Protein AF-A0A0S8E0Q7-F1 (afdb_monomer_lite)

Secondary structure (DSSP, 8-state):
-PPPEEEE-SSTTEEEEE-GGGSEEEEEEEEEEEEEEEETTEEEEEEEEEEEEETTEEEEEEEEEEEEEETTEEEESSSEEEEEE-SSEEEEEEESSSEEEEEE--TT--SSEEEEETTEEEEE--GGGEEEEEEPSS-EEEEEE--

Structure (mmCIF, N/CA/C/O backbone):
data_AF-A0A0S8E0Q7-F1
#
_entry.id   AF-A0A0S8E0Q7-F1
#
loop_
_atom_site.group_PDB
_atom_site.id
_atom_site.type_symbol
_atom_site.label_atom_id
_atom_site.label_alt_id
_atom_site.label_comp_id
_atom_site.label_asym_id
_atom_site.label_entity_id
_atom_site.label_seq_id
_atom_site.pdbx_PDB_in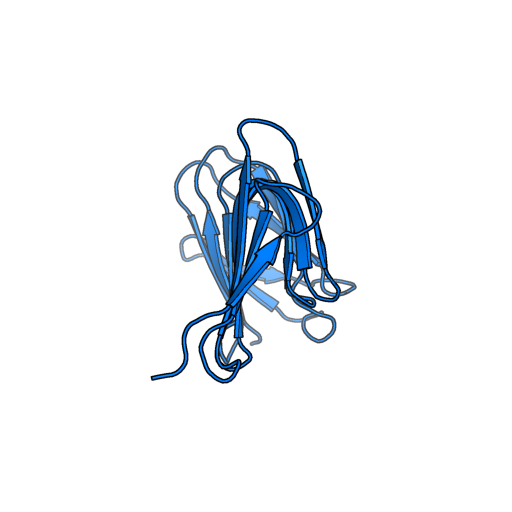s_code
_atom_site.Cartn_x
_atom_site.Cartn_y
_atom_site.Cartn_z
_atom_site.occupancy
_atom_site.B_iso_or_equiv
_atom_site.auth_seq_id
_atom_site.auth_comp_id
_atom_site.auth_asym_id
_atom_site.auth_atom_id
_atom_site.pdbx_PDB_model_num
ATOM 1 N N . MET A 1 1 ? 21.761 -19.948 -13.449 1.00 70.19 1 MET A N 1
ATOM 2 C CA . MET A 1 1 ? 20.642 -19.310 -12.720 1.00 70.19 1 MET A CA 1
ATOM 3 C C . MET A 1 1 ? 20.019 -18.288 -13.651 1.00 70.19 1 MET A C 1
ATOM 5 O O . MET A 1 1 ? 20.777 -17.604 -14.324 1.00 70.19 1 MET A O 1
ATOM 9 N N . ALA A 1 2 ? 18.692 -18.229 -13.759 1.00 81.56 2 ALA A N 1
ATOM 10 C CA . ALA A 1 2 ? 18.048 -17.179 -14.549 1.00 81.56 2 ALA A CA 1
ATOM 11 C C . ALA A 1 2 ? 18.200 -15.827 -13.832 1.00 81.56 2 ALA A C 1
ATOM 13 O O . ALA A 1 2 ? 18.162 -15.780 -12.603 1.00 81.56 2 ALA A O 1
ATOM 14 N N . SER A 1 3 ? 18.415 -14.759 -14.597 1.00 87.75 3 SER A N 1
ATOM 15 C CA . SER A 1 3 ? 18.575 -13.397 -14.079 1.00 87.75 3 SER A CA 1
ATOM 16 C C . SER A 1 3 ? 17.214 -12.733 -13.848 1.00 87.75 3 SER A C 1
ATOM 18 O O . SER A 1 3 ? 16.251 -13.079 -14.538 1.00 87.75 3 SER A O 1
ATOM 20 N N . PRO A 1 4 ? 17.101 -11.791 -12.894 1.00 92.50 4 PRO A N 1
ATOM 21 C CA . PRO A 1 4 ? 15.918 -10.944 -12.792 1.00 92.50 4 PRO A CA 1
ATOM 22 C C . PRO A 1 4 ? 15.763 -10.083 -14.052 1.00 92.50 4 PRO A C 1
ATOM 24 O O . PRO A 1 4 ? 16.751 -9.767 -14.719 1.00 92.50 4 PRO A O 1
ATOM 27 N N . THR A 1 5 ? 14.532 -9.684 -14.360 1.00 96.00 5 THR A N 1
ATOM 28 C CA . THR A 1 5 ? 14.246 -8.737 -15.445 1.00 96.00 5 THR A CA 1
ATOM 29 C C . THR A 1 5 ? 13.927 -7.356 -14.887 1.00 96.00 5 THR A C 1
ATOM 31 O O . THR A 1 5 ? 13.397 -7.227 -13.781 1.00 96.00 5 THR A O 1
ATOM 34 N N . VAL A 1 6 ? 14.267 -6.325 -15.661 1.00 96.31 6 VAL A N 1
ATOM 35 C CA . VAL A 1 6 ? 14.008 -4.916 -15.347 1.00 96.31 6 VAL A CA 1
ATOM 36 C C . VAL A 1 6 ? 13.284 -4.290 -16.530 1.00 96.31 6 VAL A C 1
ATOM 38 O O . VAL A 1 6 ? 13.744 -4.404 -17.664 1.00 96.31 6 VAL A O 1
ATOM 41 N N . GLU A 1 7 ? 12.167 -3.628 -16.263 1.00 96.69 7 GLU A N 1
ATOM 42 C CA . GLU A 1 7 ? 11.334 -2.959 -17.262 1.00 96.69 7 GLU A CA 1
ATOM 43 C C . GLU A 1 7 ? 11.049 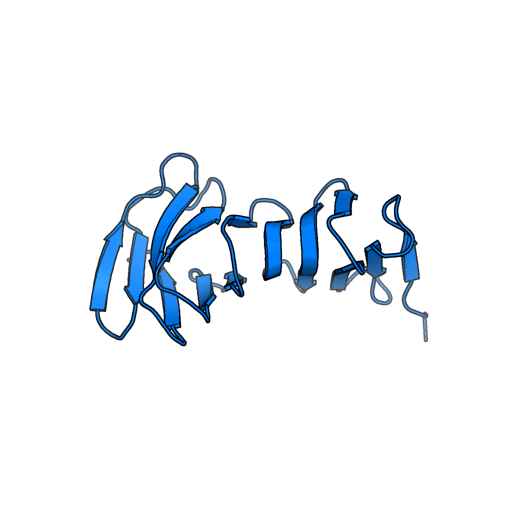-1.518 -16.816 1.00 96.69 7 GLU A C 1
ATOM 45 O O . GLU A 1 7 ? 10.762 -1.279 -15.644 1.00 96.69 7 GLU A O 1
ATOM 50 N N . LEU A 1 8 ? 11.145 -0.554 -17.735 1.00 96.19 8 LEU A N 1
ATOM 51 C CA . LEU A 1 8 ? 10.823 0.852 -17.468 1.00 96.19 8 LEU A CA 1
ATOM 52 C C . LEU A 1 8 ? 9.316 1.094 -17.567 1.00 96.19 8 LEU A C 1
ATOM 54 O O . LEU A 1 8 ? 8.669 0.633 -18.502 1.00 96.19 8 LEU A O 1
ATOM 58 N N . LEU A 1 9 ? 8.772 1.899 -16.656 1.00 94.94 9 LEU A N 1
ATOM 59 C CA . LEU A 1 9 ? 7.339 2.209 -16.583 1.00 94.94 9 LEU A CA 1
ATOM 60 C C . LEU A 1 9 ? 7.040 3.602 -17.144 1.00 94.94 9 LEU A C 1
ATOM 62 O O . LEU A 1 9 ? 6.548 4.480 -16.438 1.00 94.94 9 LEU A O 1
ATOM 66 N N . GLY A 1 10 ? 7.426 3.837 -18.400 1.00 86.19 10 GLY A N 1
ATOM 67 C CA . GLY A 1 10 ? 7.218 5.125 -19.080 1.00 86.19 10 GLY A CA 1
ATOM 68 C C . GLY A 1 10 ? 8.032 6.302 -18.517 1.00 86.19 10 GLY A C 1
ATOM 69 O O . GLY A 1 10 ? 7.896 7.424 -18.996 1.00 86.19 10 GLY A O 1
ATOM 70 N N . SER A 1 11 ? 8.894 6.061 -17.526 1.00 87.19 11 SER A N 1
ATOM 71 C CA . SER A 1 11 ? 9.771 7.047 -16.892 1.00 87.19 11 SER A CA 1
ATOM 72 C C . SER A 1 11 ? 11.118 6.398 -16.563 1.00 87.19 11 SER A C 1
ATOM 74 O O . SER A 1 11 ? 11.131 5.249 -16.116 1.00 87.19 11 SER A O 1
ATOM 76 N N . PRO A 1 12 ? 12.253 7.109 -16.714 1.00 91.06 12 PRO A N 1
ATOM 77 C CA . PRO A 1 12 ? 13.569 6.598 -16.319 1.00 91.06 12 PRO A CA 1
ATOM 78 C C . PRO A 1 12 ? 13.718 6.430 -14.801 1.00 91.06 12 PRO A C 1
ATOM 80 O O . PRO A 1 12 ? 14.719 5.894 -14.351 1.00 91.06 12 PRO A O 1
ATOM 83 N N . ASN A 1 13 ? 12.745 6.901 -14.020 1.00 95.56 13 ASN A N 1
ATOM 84 C CA . ASN A 1 13 ? 12.740 6.856 -12.561 1.00 95.56 13 ASN A CA 1
ATOM 85 C C . ASN A 1 13 ? 11.760 5.813 -12.004 1.00 95.56 13 ASN A C 1
ATOM 87 O O . ASN A 1 13 ? 11.552 5.765 -10.792 1.00 95.56 13 ASN A O 1
ATOM 91 N N . ALA A 1 14 ? 11.114 5.030 -12.872 1.00 96.94 14 ALA A N 1
ATOM 92 C CA . ALA A 1 14 ? 10.100 4.057 -12.500 1.00 96.94 14 ALA A CA 1
ATOM 93 C C . ALA A 1 14 ? 10.381 2.712 -13.172 1.00 96.94 14 ALA A C 1
ATOM 95 O O . ALA A 1 14 ? 10.454 2.618 -14.399 1.00 96.94 14 ALA A O 1
ATOM 96 N N . PHE A 1 15 ? 10.510 1.669 -12.358 1.00 97.06 15 PHE A N 1
ATOM 97 C CA . PHE A 1 15 ? 10.953 0.353 -12.798 1.00 97.06 15 PHE A CA 1
ATOM 98 C C . PHE A 1 15 ? 10.050 -0.742 -12.253 1.00 97.06 15 PHE A C 1
ATOM 100 O O . PHE A 1 15 ? 9.588 -0.680 -11.113 1.00 97.06 15 PHE A O 1
ATOM 107 N N . ARG A 1 16 ? 9.881 -1.792 -13.045 1.00 97.75 16 ARG A N 1
ATOM 108 C CA . ARG A 1 16 ? 9.364 -3.085 -12.619 1.00 97.75 16 ARG A CA 1
ATOM 109 C C . ARG A 1 16 ? 10.507 -4.088 -12.618 1.00 97.75 16 ARG A C 1
ATOM 111 O O . ARG A 1 16 ? 11.130 -4.336 -13.647 1.00 97.75 16 ARG A O 1
ATOM 118 N N . LEU A 1 17 ? 10.768 -4.666 -11.457 1.00 97.00 17 LEU A N 1
ATOM 119 C CA . LEU A 1 17 ? 11.757 -5.710 -11.234 1.00 97.00 17 LEU A CA 1
ATOM 120 C C . LEU A 1 17 ? 11.017 -7.034 -11.076 1.00 97.00 17 LEU A C 1
ATOM 122 O O . LEU A 1 17 ? 10.207 -7.173 -10.164 1.00 97.00 17 LEU A O 1
ATOM 126 N N . THR A 1 18 ? 11.289 -8.013 -11.933 1.00 96.56 18 THR A N 1
ATOM 127 C CA . THR A 1 18 ? 10.681 -9.347 -11.816 1.00 96.56 18 THR A CA 1
ATOM 128 C C . THR A 1 18 ? 11.747 -10.371 -11.475 1.00 96.56 18 THR A C 1
ATOM 130 O O . THR A 1 18 ? 12.786 -10.460 -12.133 1.00 96.56 18 THR A O 1
ATOM 133 N N . SER A 1 19 ? 11.507 -11.152 -10.425 1.00 94.06 19 SER A N 1
ATOM 134 C CA . SER A 1 19 ? 12.423 -12.212 -10.025 1.00 94.06 19 SER A CA 1
ATOM 135 C C . SER A 1 19 ? 12.422 -13.367 -11.035 1.00 94.06 19 SER A C 1
ATOM 137 O O . SER A 1 19 ? 11.444 -13.568 -11.766 1.00 94.06 19 SER A O 1
ATOM 139 N N . PRO A 1 20 ? 13.495 -14.175 -11.072 1.00 91.94 20 PRO A N 1
ATOM 140 C CA . PRO A 1 20 ? 13.545 -15.360 -11.917 1.00 91.94 20 PRO A CA 1
ATOM 141 C C . PRO A 1 20 ? 12.340 -16.283 -11.685 1.00 91.94 20 PRO A C 1
ATOM 143 O O . PRO A 1 20 ? 12.053 -16.684 -10.556 1.00 91.94 20 PRO A O 1
ATOM 146 N N . GLY A 1 21 ? 11.628 -16.622 -12.761 1.00 87.81 21 GLY A N 1
ATOM 147 C CA . GLY A 1 21 ? 10.421 -17.452 -12.692 1.00 87.81 21 GLY A CA 1
ATOM 148 C C . GLY A 1 21 ? 9.170 -16.736 -12.167 1.00 87.81 21 GLY A C 1
ATOM 149 O O . GLY A 1 21 ? 8.197 -17.410 -11.849 1.00 87.81 21 GLY A O 1
ATOM 150 N N . GLY A 1 22 ? 9.181 -15.402 -12.054 1.00 87.38 22 GLY A N 1
ATOM 151 C CA . GLY A 1 22 ? 7.980 -14.602 -11.778 1.00 87.38 22 GLY A CA 1
ATOM 152 C C . GLY A 1 22 ? 7.426 -14.726 -10.357 1.00 87.38 22 GLY A C 1
ATOM 153 O O . GLY A 1 22 ? 6.266 -14.401 -10.124 1.00 87.38 22 GLY A O 1
ATOM 154 N N . ARG A 1 23 ? 8.231 -15.199 -9.397 1.00 89.31 23 ARG A N 1
ATOM 155 C CA . ARG A 1 23 ? 7.791 -15.418 -8.003 1.00 89.31 23 ARG A CA 1
ATOM 156 C C . ARG A 1 23 ? 7.594 -14.125 -7.213 1.00 89.31 23 ARG A C 1
ATOM 158 O O . ARG A 1 23 ? 6.871 -14.100 -6.222 1.00 89.31 23 ARG A O 1
ATOM 165 N N . ALA A 1 24 ? 8.278 -13.067 -7.630 1.00 94.88 24 ALA A N 1
ATOM 166 C CA . ALA A 1 24 ? 8.217 -11.756 -7.016 1.00 94.88 24 ALA A CA 1
ATOM 167 C C . ALA A 1 24 ? 8.267 -10.676 -8.093 1.00 94.88 24 ALA A C 1
ATOM 169 O O . ALA A 1 24 ? 9.038 -10.788 -9.049 1.00 94.88 24 ALA A O 1
ATOM 170 N N . VAL A 1 25 ? 7.469 -9.632 -7.904 1.00 97.25 25 VAL A N 1
ATOM 171 C CA . VAL A 1 25 ? 7.485 -8.419 -8.720 1.00 97.25 25 VAL A CA 1
ATOM 172 C C . VAL A 1 25 ? 7.581 -7.229 -7.778 1.00 97.25 25 VAL A C 1
ATOM 174 O O . VAL A 1 25 ? 6.741 -7.085 -6.893 1.00 97.25 25 VAL A O 1
ATOM 177 N N . ASP A 1 26 ? 8.584 -6.381 -7.970 1.00 97.44 26 ASP A N 1
ATOM 178 C CA . ASP A 1 26 ? 8.736 -5.128 -7.239 1.00 97.44 26 ASP A CA 1
ATOM 179 C C . ASP A 1 26 ? 8.607 -3.959 -8.231 1.00 97.44 26 ASP A C 1
ATOM 181 O O . ASP A 1 26 ? 9.360 -3.855 -9.197 1.00 97.44 26 ASP A O 1
ATOM 185 N N . TYR A 1 27 ? 7.650 -3.070 -7.992 1.00 97.94 27 TYR A N 1
ATOM 186 C CA . TYR A 1 27 ? 7.528 -1.775 -8.650 1.00 97.94 27 TYR A CA 1
ATOM 187 C C . TYR A 1 27 ? 8.248 -0.739 -7.795 1.00 97.94 27 TYR A C 1
ATOM 189 O O . TYR A 1 27 ? 7.932 -0.592 -6.615 1.00 97.94 27 TYR A O 1
ATOM 197 N N . VAL A 1 28 ? 9.219 -0.035 -8.366 1.00 97.31 28 VAL A N 1
ATOM 198 C CA . VAL A 1 28 ? 10.061 0.931 -7.653 1.00 97.31 28 VAL A CA 1
ATOM 199 C C . VAL A 1 28 ? 10.021 2.254 -8.390 1.00 97.31 28 VAL A C 1
ATOM 201 O O . VAL A 1 28 ? 10.310 2.305 -9.584 1.00 97.31 28 VAL A O 1
ATOM 204 N N . VAL A 1 29 ? 9.689 3.324 -7.672 1.00 97.50 29 VAL A N 1
ATOM 205 C CA . VAL A 1 29 ? 9.733 4.687 -8.197 1.00 97.50 29 VAL A CA 1
ATOM 206 C C . VAL A 1 29 ? 10.616 5.548 -7.308 1.00 97.50 29 VAL A C 1
ATOM 208 O O . VAL A 1 29 ? 10.405 5.625 -6.096 1.00 97.50 29 VAL A O 1
ATOM 211 N N . THR A 1 30 ? 11.612 6.184 -7.918 1.00 96.12 30 THR A N 1
ATOM 212 C CA . THR A 1 30 ? 12.547 7.104 -7.264 1.00 96.12 30 THR A CA 1
ATOM 213 C C . THR A 1 30 ? 12.851 8.266 -8.199 1.00 96.12 30 THR A C 1
ATOM 215 O O . THR A 1 30 ? 13.745 8.178 -9.038 1.00 96.12 30 THR A O 1
ATOM 218 N N . ALA A 1 31 ? 12.094 9.349 -8.078 1.00 95.12 31 ALA A N 1
ATOM 219 C CA . ALA A 1 31 ? 12.222 10.526 -8.925 1.00 95.12 31 ALA A CA 1
ATOM 220 C C . A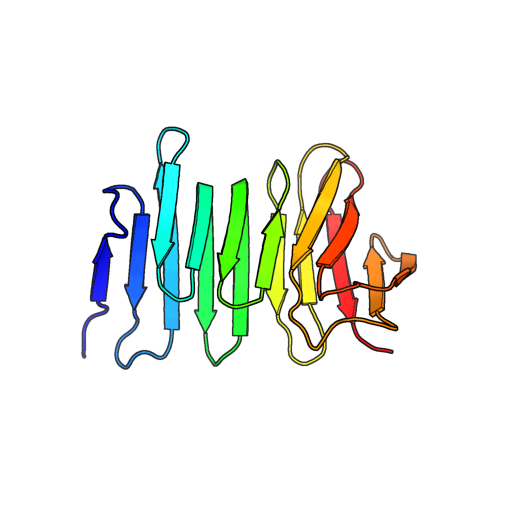LA A 1 31 ? 12.701 11.747 -8.121 1.00 95.12 31 ALA A C 1
ATOM 222 O O . ALA A 1 31 ? 12.347 11.875 -6.954 1.00 95.12 31 ALA A O 1
ATOM 223 N N . PRO A 1 32 ? 13.457 12.677 -8.736 1.00 93.38 32 PRO A N 1
ATOM 224 C CA . PRO A 1 32 ? 13.888 13.925 -8.092 1.00 93.38 32 PRO A CA 1
ATOM 225 C C . PRO A 1 32 ? 12.759 14.964 -7.946 1.00 93.38 32 PRO A C 1
ATOM 227 O O . PRO A 1 32 ? 12.983 16.066 -7.456 1.00 93.38 32 PRO A O 1
ATOM 230 N N . GLY A 1 33 ? 11.560 14.647 -8.431 1.00 92.19 33 GLY A N 1
ATOM 231 C CA . GLY A 1 33 ? 10.384 15.500 -8.383 1.00 92.19 33 GLY A CA 1
ATOM 232 C C . GLY A 1 33 ? 9.121 14.695 -8.688 1.00 92.19 33 GLY A C 1
ATOM 233 O O . GLY A 1 33 ? 9.213 13.485 -8.923 1.00 92.19 33 GLY A O 1
ATOM 234 N N . PRO A 1 34 ? 7.940 15.339 -8.681 1.00 91.69 34 PRO A N 1
ATOM 235 C CA . PRO A 1 34 ?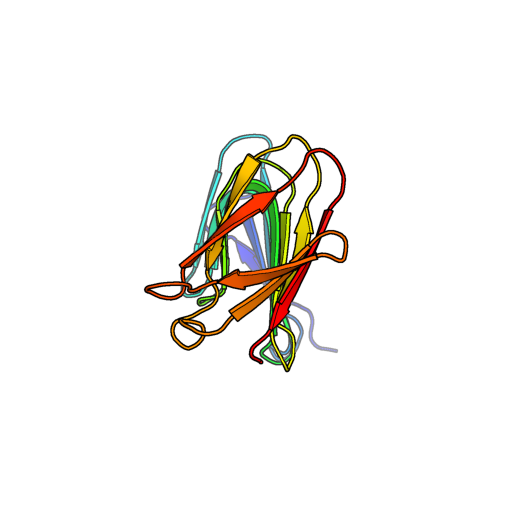 6.671 14.659 -8.903 1.00 91.69 34 PRO A CA 1
ATOM 236 C C . PRO A 1 34 ? 6.670 13.854 -10.204 1.00 91.69 34 PRO A C 1
ATOM 238 O O . PRO A 1 34 ? 6.959 14.375 -11.281 1.00 91.69 34 PRO A O 1
ATOM 241 N N . THR A 1 35 ? 6.329 12.576 -10.102 1.00 94.88 35 THR A N 1
ATOM 242 C CA . THR A 1 35 ? 6.215 11.658 -11.229 1.00 94.88 35 THR A CA 1
ATOM 243 C C . THR A 1 35 ? 4.961 10.805 -11.095 1.00 94.88 35 THR A C 1
ATOM 245 O O . THR A 1 35 ? 4.365 10.686 -10.021 1.00 94.88 35 THR A O 1
ATOM 248 N N . SER A 1 36 ? 4.565 10.199 -12.206 1.00 95.19 36 SER A N 1
ATOM 249 C CA . SER A 1 36 ? 3.503 9.205 -12.235 1.00 95.19 36 SER A CA 1
ATOM 250 C C . SER A 1 36 ? 3.972 8.006 -13.038 1.00 95.19 36 SER A C 1
ATOM 252 O O . SER A 1 36 ? 4.717 8.153 -14.007 1.00 95.19 36 SER A O 1
ATOM 254 N N . ALA A 1 37 ? 3.563 6.824 -12.598 1.00 96.00 37 ALA A N 1
ATOM 255 C CA . ALA A 1 37 ? 3.869 5.572 -13.266 1.00 96.00 37 ALA A CA 1
ATOM 256 C C . ALA A 1 37 ? 2.652 4.656 -13.183 1.00 96.00 37 ALA A C 1
ATOM 258 O O . ALA A 1 37 ? 1.938 4.634 -12.174 1.00 96.00 37 ALA A O 1
ATOM 259 N N . GLN A 1 38 ? 2.417 3.905 -14.253 1.00 95.38 38 GLN A N 1
ATOM 260 C CA . GLN A 1 38 ? 1.278 3.009 -14.357 1.00 95.38 38 GLN A CA 1
ATOM 261 C C . GLN A 1 38 ? 1.663 1.736 -15.112 1.00 95.38 38 GLN A C 1
ATOM 263 O O . GLN A 1 38 ? 2.378 1.786 -16.110 1.00 95.38 38 GLN A O 1
ATOM 268 N N . ALA A 1 39 ? 1.151 0.614 -14.620 1.00 94.69 39 ALA A N 1
ATOM 269 C CA . ALA A 1 39 ? 1.099 -0.680 -15.289 1.00 94.69 39 ALA A CA 1
ATOM 270 C C . ALA A 1 39 ? -0.279 -1.316 -15.016 1.00 94.69 39 ALA A C 1
ATOM 272 O O . ALA A 1 39 ? -1.099 -0.732 -14.303 1.00 94.69 39 ALA A O 1
ATOM 273 N N . ASP A 1 40 ? -0.538 -2.509 -15.549 1.00 92.50 40 ASP A N 1
ATOM 274 C CA . ASP A 1 40 ? -1.847 -3.174 -15.435 1.00 92.50 40 ASP A CA 1
ATOM 275 C C . ASP A 1 40 ? -2.324 -3.339 -13.984 1.00 92.50 40 ASP A C 1
ATOM 277 O O . ASP A 1 40 ? -3.496 -3.122 -13.671 1.00 92.50 40 ASP A O 1
ATOM 281 N N . ASP A 1 41 ? -1.411 -3.689 -13.079 1.00 94.50 41 ASP A N 1
ATOM 282 C CA . ASP A 1 41 ? -1.689 -3.902 -11.662 1.00 94.50 41 ASP A CA 1
ATOM 283 C C . ASP A 1 41 ? -0.983 -2.893 -10.751 1.00 94.50 41 ASP A C 1
ATOM 285 O O . ASP A 1 41 ? -0.990 -3.083 -9.542 1.00 94.50 41 ASP A O 1
ATOM 289 N N . PHE A 1 42 ? -0.411 -1.810 -11.279 1.00 96.88 42 PHE A N 1
ATOM 290 C CA . PHE A 1 42 ? 0.326 -0.826 -10.485 1.00 96.88 42 PHE A CA 1
ATOM 291 C C . PHE A 1 42 ? -0.038 0.605 -10.869 1.00 96.88 42 PHE A C 1
ATOM 293 O O . PHE A 1 42 ? -0.136 0.949 -12.045 1.00 96.88 42 PHE A O 1
ATOM 300 N N . ARG A 1 43 ? -0.198 1.463 -9.862 1.00 96.81 43 ARG A N 1
ATOM 301 C CA . ARG A 1 43 ? -0.347 2.905 -10.041 1.00 96.81 43 ARG A CA 1
ATOM 302 C C . ARG A 1 43 ? 0.430 3.646 -8.966 1.00 96.81 43 ARG A C 1
ATOM 304 O O . ARG A 1 43 ? 0.381 3.280 -7.794 1.00 96.81 43 ARG A O 1
ATOM 311 N N . PHE A 1 44 ? 1.115 4.703 -9.371 1.00 96.69 44 PHE A N 1
ATOM 312 C CA . PHE A 1 44 ? 1.865 5.563 -8.473 1.00 96.69 44 PHE A CA 1
ATOM 313 C C . PHE A 1 44 ? 1.774 7.024 -8.898 1.00 96.69 44 PHE A C 1
ATOM 315 O O . PHE A 1 44 ? 1.823 7.339 -10.089 1.00 96.69 44 PHE A O 1
ATOM 322 N N . SER A 1 45 ? 1.701 7.903 -7.902 1.00 95.31 45 SER A N 1
ATOM 323 C CA . SER A 1 45 ? 1.842 9.347 -8.056 1.00 95.31 45 SER A CA 1
ATOM 324 C C . SER A 1 45 ? 2.610 9.903 -6.861 1.00 95.31 45 SER A C 1
ATOM 326 O O . SER A 1 45 ? 2.113 9.872 -5.734 1.00 95.31 45 SER A O 1
ATOM 328 N N . GLY A 1 46 ? 3.808 10.435 -7.094 1.00 93.88 46 GLY A N 1
ATOM 329 C CA . GLY A 1 46 ? 4.700 10.905 -6.035 1.00 93.88 46 GLY A CA 1
ATOM 330 C C . GLY A 1 46 ? 6.143 11.065 -6.489 1.00 93.88 46 GLY A C 1
ATOM 331 O O . GLY A 1 46 ? 6.410 11.179 -7.678 1.00 93.88 46 GLY A O 1
ATOM 332 N N . GLN A 1 47 ? 7.075 11.059 -5.543 1.00 94.88 47 GLN A N 1
ATOM 333 C CA . GLN A 1 47 ? 8.518 11.038 -5.801 1.00 94.88 47 GLN A CA 1
ATOM 334 C C . GLN A 1 47 ? 9.119 9.670 -5.476 1.00 94.88 47 GLN A C 1
ATOM 336 O O . GLN A 1 47 ? 9.910 9.131 -6.251 1.00 94.88 47 GLN A O 1
ATOM 341 N N . HIS A 1 48 ? 8.703 9.086 -4.348 1.00 95.44 48 HIS A N 1
ATOM 342 C CA . HIS A 1 48 ? 9.284 7.863 -3.811 1.00 95.44 48 HIS A CA 1
ATOM 343 C C . HIS A 1 48 ? 8.206 6.880 -3.365 1.00 95.44 48 HIS A C 1
ATOM 345 O O . HIS A 1 48 ? 7.403 7.171 -2.472 1.00 95.44 48 HIS A O 1
ATOM 351 N N . GLY A 1 49 ? 8.227 5.685 -3.948 1.00 96.19 49 GLY A N 1
ATOM 352 C CA . GLY A 1 49 ? 7.340 4.611 -3.535 1.00 96.19 49 GLY A CA 1
ATOM 353 C C . GLY A 1 49 ? 7.764 3.254 -4.058 1.00 96.19 49 GLY A C 1
ATOM 354 O O . GLY A 1 49 ? 8.496 3.130 -5.041 1.00 96.19 49 GLY A O 1
ATOM 355 N N . VAL A 1 50 ? 7.298 2.223 -3.366 1.00 97.19 50 VAL A N 1
ATOM 356 C CA . VAL A 1 50 ? 7.533 0.831 -3.733 1.00 97.19 50 VAL A CA 1
ATOM 357 C C . VAL A 1 50 ? 6.237 0.056 -3.578 1.00 97.19 50 VAL A C 1
ATOM 359 O O . VAL A 1 50 ? 5.561 0.186 -2.561 1.00 97.19 50 VAL A O 1
ATOM 362 N N . ALA A 1 51 ? 5.921 -0.796 -4.545 1.00 97.81 51 ALA A N 1
ATOM 363 C CA . ALA A 1 51 ? 4.946 -1.858 -4.367 1.00 97.81 51 ALA A CA 1
ATOM 364 C C . ALA A 1 51 ? 5.602 -3.211 -4.625 1.00 97.81 51 ALA A C 1
ATOM 366 O O . ALA A 1 51 ? 6.367 -3.359 -5.570 1.00 97.81 51 ALA A O 1
ATOM 367 N N . ARG A 1 52 ? 5.316 -4.203 -3.791 1.00 97.88 52 ARG A N 1
ATOM 368 C CA . ARG A 1 52 ? 5.869 -5.551 -3.892 1.00 97.88 52 ARG A CA 1
ATOM 369 C C . ARG A 1 52 ? 4.736 -6.549 -3.954 1.00 97.88 52 ARG A C 1
ATOM 371 O O . ARG A 1 52 ? 3.809 -6.500 -3.151 1.00 97.88 52 ARG A O 1
ATOM 378 N N . LEU A 1 53 ? 4.851 -7.480 -4.882 1.00 96.31 53 LEU A N 1
ATOM 379 C CA . LEU A 1 53 ? 4.006 -8.647 -5.004 1.00 96.31 53 LEU A CA 1
ATOM 380 C C . LEU A 1 53 ? 4.882 -9.875 -4.785 1.00 96.31 53 LEU A C 1
ATOM 382 O O . LEU A 1 53 ? 5.784 -10.135 -5.579 1.00 96.31 53 LEU A O 1
ATOM 386 N N . ARG A 1 54 ? 4.630 -10.627 -3.714 1.00 93.88 54 ARG A N 1
ATOM 387 C CA . ARG A 1 54 ? 5.401 -11.829 -3.364 1.00 93.88 54 ARG A CA 1
ATOM 388 C C . ARG A 1 54 ? 4.462 -12.897 -2.842 1.00 93.88 54 ARG A C 1
ATOM 390 O O . ARG A 1 54 ? 3.695 -12.627 -1.923 1.00 93.88 54 ARG A O 1
ATOM 397 N N . ASP A 1 55 ? 4.491 -14.078 -3.453 1.00 88.31 55 ASP A N 1
ATOM 398 C CA . ASP A 1 55 ? 3.663 -15.223 -3.043 1.00 88.31 55 ASP A CA 1
ATOM 399 C C . ASP A 1 55 ? 2.170 -14.860 -2.886 1.00 88.31 55 ASP A C 1
ATOM 401 O O . ASP A 1 55 ? 1.499 -15.232 -1.926 1.00 88.31 55 ASP A O 1
ATOM 405 N N . GLY A 1 56 ? 1.657 -14.049 -3.819 1.00 85.06 56 GLY A N 1
ATOM 406 C CA . GLY A 1 56 ? 0.272 -13.566 -3.823 1.00 85.06 56 GLY A CA 1
ATOM 407 C C . GLY A 1 56 ? -0.029 -12.403 -2.870 1.00 85.06 56 GLY A C 1
ATOM 408 O O . GLY A 1 56 ? -1.090 -11.799 -3.005 1.00 85.06 56 GLY A O 1
ATOM 409 N N . ARG A 1 57 ? 0.892 -12.042 -1.969 1.00 91.69 57 ARG A N 1
ATOM 410 C CA . ARG A 1 57 ? 0.738 -10.931 -1.021 1.00 91.69 57 ARG A CA 1
ATOM 411 C C . ARG A 1 57 ? 1.227 -9.623 -1.614 1.00 91.69 57 ARG A C 1
ATOM 413 O O . ARG A 1 57 ? 2.278 -9.581 -2.257 1.00 91.69 57 ARG A O 1
ATOM 420 N N . VAL A 1 58 ? 0.483 -8.557 -1.341 1.00 96.50 58 VAL A N 1
ATOM 421 C CA . VAL A 1 58 ? 0.848 -7.1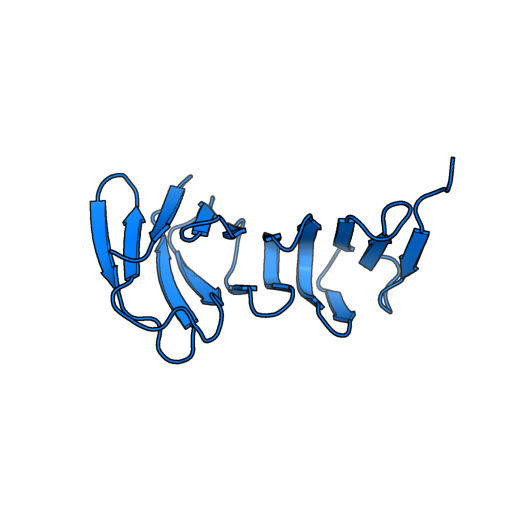95 -1.726 1.00 96.50 58 VAL A CA 1
ATOM 422 C C . VAL A 1 58 ? 1.391 -6.440 -0.519 1.00 96.50 58 VAL A C 1
ATOM 424 O O . VAL A 1 58 ? 0.791 -6.454 0.555 1.00 96.50 58 VAL A O 1
ATOM 427 N N . SER A 1 59 ? 2.503 -5.736 -0.705 1.00 96.75 59 SER A N 1
ATOM 428 C CA . SER A 1 59 ? 2.895 -4.636 0.169 1.00 96.75 59 SER A CA 1
ATOM 429 C C . SER A 1 59 ? 3.141 -3.375 -0.638 1.00 96.75 59 SER A C 1
ATOM 431 O O . SER A 1 59 ? 3.638 -3.422 -1.760 1.00 96.75 59 SER A O 1
ATOM 433 N N . VAL A 1 60 ? 2.772 -2.236 -0.078 1.00 97.12 60 VAL A N 1
ATOM 434 C CA . VAL A 1 60 ? 2.968 -0.922 -0.680 1.00 97.12 60 VAL A CA 1
ATOM 435 C C . VAL A 1 60 ? 3.590 0.008 0.350 1.00 97.12 60 VAL A C 1
ATOM 437 O O . VAL A 1 60 ? 3.325 -0.105 1.544 1.00 97.12 60 VAL A O 1
ATOM 440 N N . SER A 1 61 ? 4.446 0.909 -0.108 1.00 95.75 61 SER A N 1
ATOM 441 C CA . SER A 1 61 ? 5.086 1.932 0.708 1.00 95.75 61 SER A CA 1
ATOM 442 C C . SER A 1 61 ? 5.131 3.225 -0.087 1.00 95.75 61 SER A C 1
ATOM 444 O O . SER A 1 61 ? 5.734 3.275 -1.160 1.00 95.75 61 SER A O 1
ATOM 446 N N . LEU A 1 62 ? 4.469 4.249 0.433 1.00 93.81 62 LEU A N 1
ATOM 447 C CA . LEU A 1 62 ? 4.547 5.623 -0.032 1.00 93.81 62 LEU A CA 1
ATOM 448 C C . LEU A 1 62 ? 5.502 6.346 0.903 1.00 93.81 62 LEU A C 1
ATOM 450 O O . LEU A 1 62 ? 5.285 6.326 2.108 1.00 93.81 62 LEU A O 1
ATOM 454 N N . VAL A 1 63 ? 6.562 6.953 0.384 1.00 89.69 63 VAL A N 1
ATOM 455 C CA . VAL A 1 63 ? 7.480 7.754 1.212 1.00 89.69 63 VAL A CA 1
ATOM 456 C C . VAL A 1 63 ? 7.189 9.231 1.001 1.00 89.69 63 VAL A C 1
ATOM 458 O O . VAL A 1 63 ? 6.959 9.962 1.960 1.00 89.69 63 VAL A O 1
ATOM 461 N N . ASP A 1 64 ? 7.128 9.638 -0.264 1.00 85.06 64 ASP A N 1
ATOM 462 C CA . ASP A 1 64 ? 6.714 10.976 -0.656 1.00 85.06 64 ASP A CA 1
ATOM 463 C C . ASP A 1 64 ? 5.853 10.886 -1.911 1.00 85.06 64 ASP A C 1
ATOM 465 O O . ASP A 1 64 ? 6.297 10.409 -2.961 1.00 85.06 64 ASP A O 1
ATOM 469 N N . GLY A 1 65 ? 4.600 11.307 -1.790 1.00 86.12 65 GLY A N 1
ATOM 470 C CA . GLY A 1 65 ? 3.643 11.278 -2.876 1.00 86.12 65 GLY A CA 1
ATOM 471 C C . GLY A 1 65 ? 2.206 11.426 -2.417 1.00 86.12 65 GLY A C 1
ATOM 472 O O . GLY A 1 65 ? 1.928 11.872 -1.307 1.00 86.12 65 GLY A O 1
ATOM 473 N N . ALA A 1 66 ? 1.305 11.076 -3.326 1.00 91.12 66 ALA A N 1
ATOM 474 C CA . ALA A 1 66 ? -0.134 11.122 -3.129 1.00 91.12 66 ALA A CA 1
ATOM 475 C C . ALA A 1 66 ? -0.775 9.732 -3.192 1.00 91.12 66 ALA A C 1
ATOM 477 O O . ALA A 1 66 ? -1.782 9.514 -2.526 1.00 91.12 66 ALA A O 1
ATOM 478 N N . GLU A 1 67 ? -0.216 8.814 -3.988 1.00 95.50 67 GLU A N 1
ATOM 479 C CA . GLU A 1 67 ? -0.772 7.477 -4.206 1.00 95.50 67 GLU A CA 1
ATOM 480 C C . GLU A 1 67 ? 0.336 6.455 -4.464 1.00 95.50 67 GLU A C 1
ATOM 482 O O . GLU A 1 67 ? 1.247 6.676 -5.268 1.00 95.50 67 GLU A O 1
ATOM 487 N N . VAL A 1 68 ? 0.173 5.279 -3.865 1.00 96.75 68 VAL A N 1
ATOM 488 C CA . VAL A 1 68 ? 0.760 4.034 -4.358 1.00 96.75 68 VAL A CA 1
ATOM 489 C C . VAL A 1 68 ? -0.284 2.931 -4.251 1.00 96.75 68 VAL A C 1
ATOM 491 O O . VAL A 1 68 ? -0.904 2.731 -3.205 1.00 96.75 68 VAL A O 1
ATOM 494 N N . ARG A 1 69 ? -0.493 2.199 -5.339 1.00 96.25 69 ARG A N 1
ATOM 495 C CA . ARG A 1 69 ? -1.445 1.096 -5.399 1.00 96.25 69 ARG A CA 1
ATOM 496 C C . ARG A 1 69 ? -0.866 -0.049 -6.204 1.00 96.25 69 ARG A C 1
ATOM 498 O O . ARG A 1 69 ? -0.326 0.156 -7.289 1.00 96.25 69 ARG A O 1
ATOM 505 N N . CYS A 1 70 ? -1.039 -1.257 -5.692 1.00 96.56 70 CYS A N 1
ATOM 506 C CA . CYS A 1 70 ? -0.782 -2.486 -6.416 1.00 96.56 70 CYS A CA 1
ATOM 507 C C . CYS A 1 70 ? -1.986 -3.421 -6.281 1.00 96.56 70 CYS A C 1
ATOM 509 O O . CYS A 1 70 ? -2.459 -3.714 -5.182 1.00 96.56 70 CYS A O 1
ATOM 511 N N . ARG A 1 71 ? -2.518 -3.865 -7.420 1.00 93.75 71 ARG A N 1
ATOM 512 C CA . ARG A 1 71 ? -3.797 -4.567 -7.546 1.00 93.75 71 ARG A CA 1
ATOM 513 C C . ARG A 1 71 ? -4.916 -3.747 -6.893 1.00 93.75 71 ARG A C 1
ATOM 515 O O . ARG A 1 71 ? -5.169 -2.615 -7.300 1.00 93.75 71 ARG A O 1
ATOM 522 N N . GLN A 1 72 ? -5.589 -4.312 -5.893 1.00 91.81 72 GLN A N 1
ATOM 523 C CA . GLN A 1 72 ? -6.650 -3.643 -5.140 1.00 91.81 72 GLN A CA 1
ATOM 524 C C . GLN A 1 72 ? -6.165 -3.057 -3.805 1.00 91.81 72 GLN A C 1
ATOM 526 O O . GLN A 1 72 ? -6.979 -2.513 -3.066 1.00 91.81 72 GLN A O 1
ATOM 531 N N . ILE A 1 73 ? -4.864 -3.153 -3.508 1.00 95.56 73 ILE A N 1
ATOM 532 C CA . ILE A 1 73 ? -4.274 -2.712 -2.243 1.00 95.56 73 ILE A CA 1
ATOM 533 C C . ILE A 1 73 ? -3.481 -1.429 -2.467 1.00 95.56 73 ILE A C 1
ATOM 535 O O . ILE A 1 73 ? -2.691 -1.338 -3.408 1.00 95.56 73 ILE A O 1
ATOM 539 N N . GLY A 1 74 ? -3.668 -0.423 -1.622 1.00 95.94 74 GLY A N 1
ATOM 540 C CA . GLY A 1 74 ? -3.025 0.869 -1.833 1.00 95.94 74 GLY A CA 1
ATOM 541 C C . GLY A 1 74 ? -3.137 1.821 -0.659 1.00 95.94 74 GLY A C 1
ATOM 542 O O . GLY A 1 74 ? -3.900 1.592 0.277 1.00 95.94 74 GLY A O 1
ATOM 543 N N . VAL A 1 75 ? -2.378 2.906 -0.745 1.00 95.56 75 VAL A N 1
ATOM 544 C CA . VAL A 1 75 ? -2.408 4.015 0.204 1.00 95.56 75 VAL A CA 1
ATOM 545 C C . VAL A 1 75 ? -2.502 5.328 -0.561 1.00 95.56 75 VAL A C 1
ATOM 547 O O . VAL A 1 75 ? -1.801 5.524 -1.557 1.00 95.56 75 VAL A O 1
ATOM 550 N N . PHE A 1 76 ? -3.338 6.227 -0.051 1.00 93.00 76 PHE A N 1
ATOM 551 C CA . PHE A 1 76 ? -3.455 7.612 -0.475 1.00 93.00 76 PHE A CA 1
ATOM 552 C C . PHE A 1 76 ? -3.262 8.521 0.727 1.00 93.00 76 PHE A C 1
ATOM 554 O O . PHE A 1 76 ? -3.791 8.269 1.810 1.00 93.00 76 PHE A O 1
ATOM 561 N N . GLY A 1 77 ? -2.537 9.608 0.520 1.00 85.31 77 GLY A N 1
ATOM 562 C CA . GLY A 1 77 ? -2.232 10.563 1.574 1.00 85.31 77 GLY A CA 1
ATOM 563 C C . GLY A 1 77 ? -0.818 11.092 1.435 1.00 85.31 77 GLY A C 1
ATOM 564 O O . GLY A 1 77 ? -0.042 10.627 0.606 1.00 85.31 77 GLY A O 1
ATOM 565 N N . LYS A 1 78 ? -0.498 12.098 2.243 1.00 82.94 78 LYS A N 1
ATOM 566 C CA . LYS A 1 78 ? 0.847 12.674 2.289 1.00 82.94 78 LYS A CA 1
ATOM 567 C C . LYS A 1 78 ? 1.706 11.922 3.299 1.00 82.94 78 LYS A C 1
ATOM 569 O O . LYS A 1 78 ? 1.187 11.407 4.283 1.00 82.94 78 LYS A O 1
ATOM 574 N N . GLY A 1 79 ? 3.019 11.948 3.099 1.00 84.06 79 GLY A N 1
ATOM 575 C CA . GLY A 1 79 ? 4.000 11.428 4.050 1.00 84.06 79 GLY A CA 1
ATOM 576 C C . GLY A 1 79 ? 4.175 9.912 4.018 1.00 84.06 79 GLY A C 1
ATOM 577 O O . GLY A 1 79 ? 3.507 9.194 3.275 1.00 84.06 79 GLY A O 1
ATOM 578 N N . GLN A 1 80 ? 5.097 9.438 4.854 1.00 92.38 80 GLN A N 1
ATOM 579 C CA . GLN A 1 80 ? 5.540 8.054 4.826 1.00 92.38 80 GLN A CA 1
ATOM 580 C C . GLN A 1 80 ? 4.494 7.109 5.418 1.00 92.38 80 GLN A C 1
ATOM 582 O O . GLN A 1 80 ? 4.140 7.227 6.592 1.00 92.38 80 GLN A O 1
ATOM 587 N N . VAL A 1 81 ? 4.024 6.159 4.614 1.00 95.06 81 VAL A N 1
ATOM 588 C CA . VAL A 1 81 ? 3.054 5.135 5.004 1.00 95.06 81 VAL A CA 1
ATOM 589 C C . VAL A 1 81 ? 3.371 3.833 4.283 1.00 95.06 81 VAL A C 1
ATOM 591 O O . VAL A 1 81 ? 3.619 3.825 3.079 1.00 95.06 81 VAL A O 1
ATOM 594 N N . SER A 1 82 ? 3.305 2.717 4.999 1.00 95.62 82 SER A N 1
ATOM 595 C CA . SER A 1 82 ? 3.349 1.383 4.418 1.00 95.62 82 SER A CA 1
ATOM 596 C C . SER A 1 82 ? 2.126 0.567 4.812 1.00 95.62 82 SER A C 1
ATOM 598 O O . SER A 1 82 ? 1.573 0.734 5.898 1.00 95.62 82 SER A O 1
ATOM 600 N N . LEU A 1 83 ? 1.712 -0.319 3.914 1.00 97.50 83 LEU A N 1
ATOM 601 C CA . LEU A 1 83 ? 0.617 -1.256 4.111 1.00 97.50 83 LEU A CA 1
ATOM 602 C C . LEU A 1 83 ? 1.031 -2.606 3.531 1.00 97.50 83 LEU A C 1
ATOM 604 O O . LEU A 1 83 ? 1.476 -2.689 2.388 1.00 97.50 83 LEU A O 1
ATOM 608 N N . THR A 1 84 ? 0.888 -3.668 4.311 1.00 97.12 84 THR A N 1
ATOM 609 C CA . THR A 1 84 ? 1.193 -5.040 3.911 1.00 97.12 84 THR A CA 1
ATOM 610 C C . THR A 1 84 ? -0.013 -5.921 4.168 1.00 97.12 84 THR A C 1
ATOM 612 O O . THR A 1 84 ? -0.529 -5.973 5.281 1.00 97.12 84 THR A O 1
ATOM 615 N N . GLN A 1 85 ? -0.438 -6.648 3.141 1.00 95.56 85 GLN A N 1
ATOM 616 C CA . GLN A 1 85 ? -1.458 -7.675 3.270 1.00 95.56 85 GLN A CA 1
ATOM 617 C C . GLN A 1 85 ? -0.889 -8.896 4.005 1.00 95.56 85 GLN A C 1
ATOM 619 O O . GLN A 1 85 ? 0.163 -9.435 3.643 1.00 95.56 85 GLN A O 1
ATOM 624 N N . THR A 1 86 ? -1.605 -9.351 5.026 1.00 93.12 86 THR A N 1
ATOM 625 C CA . THR A 1 86 ? -1.314 -10.571 5.781 1.00 93.12 86 THR A CA 1
ATOM 626 C C . THR A 1 86 ? -2.336 -11.657 5.446 1.00 93.12 86 THR A C 1
ATOM 628 O O . THR A 1 86 ? -3.213 -11.486 4.603 1.00 93.12 86 THR A O 1
ATOM 631 N N . THR A 1 87 ? -2.214 -12.817 6.088 1.00 89.75 87 THR A N 1
ATOM 632 C CA . THR A 1 87 ? -3.173 -13.919 5.936 1.00 89.75 87 THR A CA 1
ATOM 633 C C . THR A 1 87 ? -4.551 -13.601 6.522 1.00 89.75 87 THR A C 1
ATOM 635 O O . THR A 1 87 ? -5.536 -14.176 6.077 1.00 89.75 87 THR A O 1
ATOM 638 N N . THR A 1 88 ? -4.617 -12.721 7.523 1.00 90.69 88 THR A N 1
ATOM 639 C CA . THR A 1 88 ? -5.828 -12.430 8.313 1.00 90.69 88 THR A CA 1
ATOM 640 C C . THR A 1 88 ? -6.290 -10.981 8.190 1.00 90.69 88 THR A C 1
ATOM 642 O O . THR A 1 88 ? -7.294 -10.610 8.794 1.00 90.69 88 THR A O 1
ATOM 645 N N . GLY A 1 89 ? -5.579 -10.152 7.423 1.00 94.56 89 GLY A N 1
ATOM 646 C CA . GLY A 1 89 ? -5.782 -8.714 7.461 1.00 94.56 89 GLY A CA 1
ATOM 647 C C . GLY A 1 89 ? -4.672 -7.920 6.804 1.00 94.56 89 GLY A C 1
ATOM 648 O O . GLY A 1 89 ? -4.099 -8.311 5.785 1.00 94.56 89 GLY A O 1
ATOM 649 N N . PHE A 1 90 ? -4.364 -6.794 7.431 1.00 97.06 90 PHE A N 1
ATOM 650 C CA . PHE A 1 90 ? -3.313 -5.881 7.031 1.00 97.06 90 PHE A CA 1
ATOM 651 C C . PHE A 1 90 ? -2.521 -5.419 8.241 1.00 97.06 90 PHE A C 1
ATOM 653 O O . PHE A 1 90 ? -3.060 -5.234 9.332 1.00 97.06 90 PHE A O 1
ATOM 660 N N . THR A 1 91 ? -1.239 -5.177 8.020 1.00 97.00 91 THR A N 1
ATOM 661 C CA . THR A 1 91 ? -0.395 -4.411 8.932 1.00 97.00 91 THR A CA 1
ATOM 662 C C . THR A 1 91 ? 0.100 -3.177 8.208 1.00 97.00 91 THR A C 1
ATOM 664 O O . THR A 1 91 ? 0.356 -3.209 7.002 1.00 97.00 91 THR A O 1
ATOM 667 N N . GLY A 1 92 ? 0.241 -2.079 8.931 1.00 96.06 92 GLY A N 1
ATOM 668 C CA . GLY A 1 92 ? 0.774 -0.859 8.367 1.00 96.06 92 GLY A CA 1
ATOM 669 C C . GLY A 1 92 ? 1.596 -0.072 9.363 1.00 96.06 92 GLY A C 1
ATOM 670 O O . GLY A 1 92 ? 1.500 -0.242 10.580 1.00 96.06 92 GLY A O 1
ATOM 671 N N . THR A 1 93 ? 2.442 0.781 8.810 1.00 95.38 93 THR A N 1
ATOM 672 C CA . THR A 1 93 ? 3.236 1.735 9.572 1.00 95.38 93 THR A CA 1
ATOM 673 C C . THR A 1 93 ? 3.095 3.097 8.935 1.00 95.38 93 THR A C 1
ATOM 675 O O . THR A 1 93 ? 2.941 3.211 7.719 1.00 95.38 93 THR A O 1
ATOM 678 N N . ALA A 1 94 ? 3.163 4.137 9.745 1.00 93.25 94 ALA A N 1
ATOM 679 C CA . ALA A 1 94 ? 3.218 5.498 9.256 1.00 93.25 94 ALA A CA 1
ATOM 680 C C . ALA A 1 94 ? 4.147 6.328 10.127 1.00 93.25 94 ALA A C 1
ATOM 682 O O . ALA A 1 94 ? 4.307 6.049 11.314 1.00 93.25 94 ALA A O 1
ATOM 683 N N . ASP A 1 95 ? 4.754 7.342 9.529 1.00 91.44 95 ASP A N 1
ATOM 684 C CA . ASP A 1 95 ? 5.577 8.313 10.242 1.00 91.44 95 ASP A CA 1
ATOM 685 C C . ASP A 1 95 ? 5.324 9.724 9.704 1.00 91.44 95 ASP A C 1
ATOM 687 O O . ASP A 1 95 ? 4.944 9.907 8.542 1.00 91.44 95 ASP A O 1
ATOM 691 N N . GLY A 1 96 ? 5.494 10.733 10.550 1.00 87.81 96 GLY A N 1
ATOM 692 C CA . GLY A 1 96 ? 5.341 12.148 10.222 1.00 87.81 96 GLY A CA 1
ATOM 693 C C . GLY A 1 96 ? 4.217 12.840 10.991 1.00 87.81 96 GLY A C 1
ATOM 694 O O . GLY A 1 96 ? 3.857 12.451 12.093 1.00 87.81 96 GLY A O 1
ATOM 695 N N . LEU A 1 97 ? 3.678 13.918 10.427 1.00 87.50 97 LEU A N 1
ATOM 696 C CA . LEU A 1 97 ? 2.648 14.728 11.086 1.00 87.50 97 LEU A CA 1
ATOM 697 C C . LEU A 1 97 ? 1.308 13.989 11.183 1.00 87.50 97 LEU A C 1
ATOM 699 O O . LEU A 1 97 ? 1.026 13.124 10.346 1.00 87.50 97 LEU A O 1
ATOM 703 N N . GLN A 1 98 ? 0.491 14.386 12.167 1.00 87.88 98 GLN A N 1
ATOM 704 C CA . GLN A 1 98 ? -0.900 13.945 12.287 1.00 87.88 98 GLN A CA 1
ATOM 705 C C . GLN A 1 98 ? -1.652 14.267 10.998 1.00 87.88 98 GLN A C 1
ATOM 707 O O . GLN A 1 98 ? -1.535 15.381 10.475 1.00 87.88 98 GLN A O 1
ATOM 712 N N . ARG A 1 99 ? -2.370 13.277 10.468 1.00 89.31 99 ARG A N 1
ATOM 713 C CA . ARG A 1 99 ? -3.033 13.373 9.166 1.00 89.31 99 ARG A CA 1
ATOM 714 C C . ARG A 1 99 ? -3.993 12.222 8.928 1.00 89.31 99 ARG A C 1
ATOM 716 O O . ARG A 1 99 ? -3.792 11.123 9.441 1.00 89.31 99 ARG A O 1
ATOM 723 N N . ASP A 1 100 ? -4.924 12.459 8.020 1.00 90.69 100 ASP A N 1
ATOM 724 C CA . ASP A 1 100 ? -5.750 11.403 7.458 1.00 90.69 100 ASP A CA 1
ATOM 725 C C . ASP A 1 100 ? -5.031 10.706 6.309 1.00 90.69 100 ASP A C 1
ATOM 727 O O . ASP A 1 100 ? -4.366 11.333 5.471 1.00 90.69 100 ASP A O 1
ATOM 731 N N . ILE A 1 101 ? -5.207 9.393 6.255 1.00 93.00 101 ILE A N 1
ATOM 732 C CA . ILE A 1 101 ? -4.835 8.567 5.114 1.00 93.00 101 ILE A CA 1
ATOM 733 C C . ILE A 1 101 ? -6.034 7.748 4.660 1.00 93.00 101 ILE A C 1
ATOM 735 O O . ILE A 1 101 ? -6.938 7.446 5.440 1.00 93.00 101 ILE A O 1
ATOM 739 N N . TYR A 1 102 ? -6.010 7.345 3.395 1.00 94.50 102 TYR A N 1
ATOM 740 C CA . TYR A 1 102 ? -6.987 6.420 2.842 1.00 94.50 102 TYR A CA 1
ATOM 741 C C . TYR A 1 102 ? -6.277 5.149 2.407 1.00 94.50 102 TYR A C 1
ATOM 743 O O . TYR A 1 102 ? -5.305 5.184 1.651 1.00 94.50 102 TYR A O 1
ATOM 751 N N . LEU A 1 103 ? -6.775 4.016 2.877 1.00 95.94 103 LEU A N 1
ATOM 752 C CA . LEU A 1 103 ? -6.305 2.698 2.498 1.00 95.94 103 LEU A CA 1
ATOM 753 C C . LEU A 1 103 ? -7.281 2.089 1.499 1.00 95.94 103 LEU A C 1
ATOM 755 O O . LEU A 1 103 ? -8.489 2.089 1.727 1.00 95.94 103 LEU A O 1
ATOM 759 N N . LEU A 1 104 ? -6.756 1.526 0.417 1.00 95.81 104 LEU A N 1
ATOM 760 C CA . LEU A 1 104 ? -7.504 0.583 -0.406 1.00 95.81 104 LEU A CA 1
ATOM 761 C C . LEU A 1 104 ? -7.188 -0.819 0.094 1.00 95.81 104 LEU A C 1
ATOM 763 O O . LEU A 1 104 ? -6.024 -1.220 0.096 1.00 95.81 104 LEU A O 1
ATOM 767 N N . LEU A 1 105 ? -8.218 -1.539 0.526 1.00 94.25 105 LEU A N 1
ATOM 768 C CA . LEU A 1 105 ? -8.096 -2.867 1.130 1.00 94.25 105 LEU A CA 1
ATOM 769 C C . LEU A 1 105 ? -8.568 -3.991 0.201 1.00 94.25 105 LEU A C 1
ATOM 771 O O . LEU A 1 105 ? -8.289 -5.152 0.460 1.00 94.25 105 LEU A O 1
ATOM 775 N N . GLY A 1 106 ? -9.254 -3.666 -0.894 1.00 90.25 106 GLY A N 1
ATOM 776 C CA . GLY A 1 106 ? -9.883 -4.652 -1.775 1.00 90.25 106 GLY A CA 1
ATOM 777 C C . GLY A 1 106 ? -11.373 -4.829 -1.506 1.00 90.25 106 GLY A C 1
ATOM 778 O O . GLY A 1 106 ? -11.893 -4.458 -0.454 1.00 90.25 106 GLY A O 1
ATOM 779 N N . ARG A 1 107 ? -12.090 -5.350 -2.506 1.00 87.88 107 ARG A N 1
ATOM 780 C CA . ARG A 1 107 ? -13.567 -5.394 -2.512 1.00 87.88 107 ARG A CA 1
ATOM 781 C C . ARG A 1 107 ? -14.159 -6.335 -1.472 1.00 87.88 107 ARG A C 1
ATOM 783 O O . ARG A 1 107 ? -15.342 -6.243 -1.176 1.00 87.88 107 ARG A O 1
ATOM 790 N N . GLU A 1 108 ? -13.363 -7.261 -0.970 1.00 89.25 108 GLU A N 1
ATOM 791 C CA . GLU A 1 108 ? -13.766 -8.215 0.046 1.00 89.25 108 GLU A CA 1
ATOM 792 C C . GLU A 1 108 ? -13.694 -7.631 1.464 1.00 89.25 108 GLU A C 1
ATOM 794 O O . GLU A 1 108 ? -14.330 -8.172 2.363 1.00 89.25 108 GLU A O 1
ATOM 799 N N . TRP A 1 109 ? -12.956 -6.540 1.682 1.00 92.00 109 TRP A N 1
ATOM 800 C CA . TRP A 1 109 ? -12.777 -5.898 2.987 1.00 92.00 109 TRP A CA 1
ATOM 801 C C . TRP A 1 109 ? -13.694 -4.688 3.089 1.00 92.00 109 TRP A C 1
ATOM 803 O O . TRP A 1 109 ? -13.274 -3.582 2.759 1.00 92.00 109 TRP A O 1
ATOM 813 N N . THR A 1 110 ? -14.952 -4.897 3.481 1.00 91.25 110 THR A N 1
ATOM 814 C CA . THR A 1 110 ? -15.971 -3.830 3.461 1.00 91.25 110 THR A CA 1
ATOM 815 C C . THR A 1 110 ? -16.653 -3.548 4.790 1.00 91.25 110 THR A C 1
ATOM 817 O O . THR A 1 110 ? -17.110 -2.425 4.979 1.00 91.25 110 THR A O 1
ATOM 820 N N . SER A 1 111 ? -16.759 -4.530 5.686 1.00 89.50 111 SER A N 1
ATOM 821 C CA . SER A 1 111 ? -17.475 -4.381 6.957 1.00 89.50 111 SER A CA 1
ATOM 822 C C . SER A 1 111 ? -16.787 -5.118 8.096 1.00 89.50 111 SER A C 1
ATOM 824 O O . SER A 1 111 ? -15.953 -6.000 7.862 1.00 89.50 111 SER A O 1
ATOM 826 N N . ASP A 1 112 ? -17.177 -4.753 9.319 1.00 89.94 112 ASP A N 1
ATOM 827 C CA . ASP A 1 112 ? -16.765 -5.405 10.565 1.00 89.94 112 ASP A CA 1
ATOM 828 C C . ASP A 1 112 ? -15.245 -5.398 10.783 1.00 89.94 112 ASP A C 1
ATOM 830 O O . ASP A 1 112 ? -14.699 -6.254 11.479 1.00 89.94 112 ASP A O 1
ATOM 834 N N . LEU A 1 113 ? -14.534 -4.436 10.194 1.00 94.75 113 LEU A N 1
ATOM 835 C CA . LEU A 1 113 ? -13.089 -4.355 10.339 1.00 94.75 113 LEU A CA 1
ATOM 836 C C . LEU A 1 113 ? -12.736 -3.888 11.743 1.00 94.75 113 LEU A C 1
ATOM 838 O O . LEU A 1 113 ? -13.368 -2.992 12.300 1.00 94.75 113 LEU A O 1
ATOM 842 N N . VAL A 1 114 ? -11.683 -4.463 12.308 1.00 96.44 114 VAL A N 1
ATOM 843 C CA . VAL A 1 114 ? -11.114 -4.021 13.575 1.00 96.44 114 VAL A CA 1
ATOM 844 C C . VAL A 1 114 ? -9.767 -3.378 13.302 1.00 96.44 114 VAL A C 1
ATOM 846 O O . VAL A 1 114 ? -8.799 -4.069 12.986 1.00 96.44 114 VAL A O 1
ATOM 849 N N . LEU A 1 115 ? -9.708 -2.056 13.454 1.00 96.69 115 LEU A N 1
ATOM 850 C CA . LEU A 1 115 ? -8.465 -1.299 13.483 1.00 96.69 115 LEU A CA 1
ATOM 851 C C . LEU A 1 115 ? -7.872 -1.380 14.889 1.00 96.69 115 LEU A C 1
ATOM 853 O O . LEU A 1 115 ? -8.530 -1.018 15.863 1.00 96.69 115 LEU A O 1
ATOM 857 N N . THR A 1 116 ? -6.618 -1.811 14.998 1.00 96.94 116 THR A N 1
ATOM 858 C CA . THR A 1 116 ? -5.815 -1.616 16.207 1.00 96.94 116 THR A CA 1
ATOM 859 C C . THR A 1 116 ? -4.760 -0.555 15.937 1.00 96.94 116 THR A C 1
ATOM 861 O O . THR A 1 116 ? -3.902 -0.760 15.085 1.00 96.94 116 THR A O 1
ATOM 864 N N . LEU A 1 117 ? -4.799 0.558 16.669 1.00 95.12 117 LEU A N 1
ATOM 865 C CA . LEU A 1 117 ? -3.857 1.675 16.554 1.00 95.12 117 LEU A CA 1
ATOM 866 C C . LEU A 1 117 ? -3.445 2.130 17.957 1.00 95.12 117 LEU A C 1
ATOM 868 O O . LEU A 1 117 ? -4.294 2.442 18.792 1.00 95.12 117 LEU A O 1
ATOM 872 N N . ASN A 1 118 ? -2.140 2.143 18.241 1.00 88.50 118 ASN A N 1
ATOM 873 C CA . ASN A 1 118 ? -1.592 2.503 19.561 1.00 88.50 118 ASN A CA 1
ATOM 874 C C . ASN A 1 118 ? -2.254 1.741 20.730 1.00 88.50 118 ASN A C 1
ATOM 876 O O . ASN A 1 118 ? -2.556 2.308 21.779 1.00 88.50 118 ASN A O 1
ATOM 880 N N . GLY A 1 119 ? -2.532 0.449 20.522 1.00 89.38 119 GLY A N 1
ATOM 881 C CA . GLY A 1 119 ? -3.180 -0.428 21.504 1.00 89.38 119 GLY A CA 1
ATOM 882 C C . GLY A 1 119 ? -4.690 -0.220 21.674 1.00 89.38 119 GLY A C 1
ATOM 883 O O . GLY A 1 119 ? -5.324 -0.979 22.404 1.00 89.38 119 GLY A O 1
ATOM 884 N N . LYS A 1 120 ? -5.290 0.765 20.997 1.00 93.38 120 LYS A N 1
ATOM 885 C CA . LYS A 1 120 ? -6.743 0.966 20.973 1.00 93.38 120 LYS A CA 1
ATOM 886 C C . LYS A 1 120 ? -7.356 0.184 19.825 1.00 93.38 120 LYS A C 1
ATOM 888 O O . LYS A 1 120 ? -6.793 0.165 18.736 1.00 93.38 120 LYS A O 1
ATOM 893 N N . ARG A 1 121 ? -8.508 -0.438 20.080 1.00 95.56 121 ARG A N 1
ATOM 894 C CA . ARG A 1 121 ? -9.291 -1.169 19.079 1.00 95.56 121 ARG A CA 1
ATOM 895 C C . ARG A 1 121 ? -10.536 -0.373 18.722 1.00 95.56 121 ARG A C 1
ATOM 897 O O . ARG A 1 121 ? -11.268 0.040 19.618 1.00 95.56 121 ARG A O 1
ATOM 904 N N . GLU A 1 122 ? -10.785 -0.223 17.434 1.00 94.94 122 GLU A N 1
ATOM 905 C CA . GLU A 1 122 ? -11.945 0.467 16.885 1.00 94.94 122 GLU A CA 1
ATOM 906 C C . GLU A 1 122 ? -12.575 -0.387 15.786 1.00 94.94 122 GLU A C 1
ATOM 908 O O . GLU A 1 122 ? -11.866 -1.020 15.002 1.00 94.94 122 GLU A O 1
ATOM 913 N N . ARG A 1 123 ? -13.910 -0.441 15.752 1.00 94.81 123 ARG A N 1
ATOM 914 C CA . ARG A 1 123 ? -14.637 -1.078 14.652 1.00 94.81 123 ARG A CA 1
ATOM 915 C C . ARG A 1 123 ? -14.895 -0.051 13.568 1.00 94.81 123 ARG A C 1
ATOM 917 O O . ARG A 1 123 ? -15.436 1.009 13.867 1.00 94.81 123 ARG A O 1
ATOM 924 N N . LEU A 1 124 ? -14.543 -0.394 12.339 1.00 93.38 124 LEU A N 1
ATOM 925 C CA . LEU A 1 124 ? -14.692 0.460 11.175 1.00 93.38 124 LEU A CA 1
ATOM 926 C C . LEU A 1 124 ? -15.305 -0.327 10.020 1.00 93.38 124 LEU A C 1
ATOM 928 O O . LEU A 1 124 ? -15.090 -1.530 9.878 1.00 93.38 124 LEU A O 1
ATOM 932 N N . ASP A 1 125 ? -16.002 0.398 9.158 1.00 92.31 125 ASP A N 1
ATOM 933 C CA . ASP A 1 125 ? -16.436 -0.100 7.862 1.00 92.31 125 ASP A CA 1
ATOM 934 C C . ASP A 1 125 ? -15.642 0.606 6.761 1.00 92.31 125 ASP A C 1
ATOM 936 O O . ASP A 1 125 ? -15.225 1.759 6.894 1.00 92.31 125 ASP A O 1
ATOM 940 N N . SER A 1 126 ? -15.441 -0.092 5.652 1.00 90.75 126 SER A N 1
ATOM 941 C CA . SER A 1 126 ? -14.706 0.394 4.485 1.00 90.75 126 SER A CA 1
ATOM 942 C C . SER A 1 126 ? -15.591 0.276 3.250 1.00 90.75 126 SER A C 1
ATOM 944 O O . SER A 1 126 ? -15.401 -0.622 2.418 1.00 90.75 126 SER A O 1
ATOM 946 N N . PRO A 1 127 ? -16.603 1.151 3.102 1.00 89.44 127 PRO A N 1
ATOM 947 C CA . PRO A 1 127 ? -17.484 1.109 1.945 1.00 89.44 127 PRO A CA 1
ATOM 948 C C . PRO A 1 127 ? -16.651 1.165 0.659 1.00 89.44 127 PRO A C 1
ATOM 950 O O . PRO A 1 127 ? -15.738 1.976 0.512 1.00 89.44 127 PRO A O 1
ATOM 953 N N . ASN A 1 128 ? -16.952 0.267 -0.282 1.00 88.75 128 ASN A N 1
ATOM 954 C CA . ASN A 1 128 ? -16.201 0.087 -1.532 1.00 88.75 128 ASN A CA 1
ATOM 955 C C . ASN A 1 128 ? -14.730 -0.352 -1.366 1.00 88.75 128 ASN A C 1
ATOM 957 O O . ASN A 1 128 ? -13.944 -0.219 -2.305 1.00 88.75 128 ASN A O 1
ATOM 961 N N . GLY A 1 129 ? -14.352 -0.889 -0.203 1.00 91.00 129 GLY A N 1
ATOM 962 C CA . GLY A 1 129 ? -12.982 -1.318 0.083 1.00 91.00 129 GLY A CA 1
ATOM 963 C C . GLY A 1 129 ? -12.025 -0.162 0.374 1.00 91.00 129 GLY A C 1
ATOM 964 O O . GLY A 1 129 ? -10.813 -0.340 0.247 1.00 91.00 129 GLY A O 1
ATOM 965 N N . ILE A 1 130 ? -12.557 1.019 0.718 1.00 93.12 130 ILE A N 1
ATOM 966 C CA . ILE A 1 130 ? -11.782 2.214 1.066 1.00 93.12 130 ILE A CA 1
ATOM 967 C C . ILE A 1 130 ? -11.961 2.498 2.554 1.00 93.12 130 ILE A C 1
ATOM 969 O O . ILE A 1 130 ? -13.085 2.696 3.007 1.00 93.12 130 ILE A O 1
ATOM 973 N N . LEU A 1 131 ? -10.859 2.535 3.299 1.00 94.62 131 LEU A N 1
ATOM 974 C CA . LEU A 1 131 ? -10.848 2.840 4.727 1.00 94.62 131 LEU A CA 1
ATOM 975 C C . LEU A 1 131 ? -10.123 4.164 4.976 1.00 94.62 131 LEU A C 1
ATOM 977 O O . LEU A 1 131 ? -8.964 4.304 4.594 1.00 94.62 131 LEU A O 1
ATOM 981 N N . ALA A 1 132 ? -10.789 5.117 5.622 1.00 93.88 132 ALA A N 1
ATOM 982 C CA . ALA A 1 132 ? -10.154 6.338 6.111 1.00 93.88 132 ALA A CA 1
ATOM 983 C C . ALA A 1 132 ? -9.635 6.108 7.536 1.00 93.88 132 ALA A C 1
ATOM 985 O O . ALA A 1 132 ? -10.349 5.545 8.364 1.00 93.88 132 ALA A O 1
ATOM 986 N N . ILE A 1 133 ? -8.399 6.523 7.811 1.00 93.06 133 ILE A N 1
ATOM 987 C CA . ILE A 1 133 ? -7.780 6.415 9.137 1.00 93.06 133 ILE A CA 1
ATOM 988 C C . ILE A 1 133 ? -7.116 7.743 9.476 1.00 93.06 133 ILE A C 1
ATOM 990 O O . ILE A 1 133 ? -6.278 8.227 8.713 1.00 93.06 133 ILE A O 1
ATOM 994 N N . GLU A 1 134 ? -7.444 8.283 10.647 1.00 93.06 134 GLU A N 1
ATOM 995 C CA . GLU A 1 134 ? -6.693 9.379 11.248 1.00 93.06 134 GLU A CA 1
ATOM 996 C C . GLU A 1 134 ? -5.465 8.810 11.968 1.00 93.06 134 GLU A C 1
ATOM 998 O O . GLU A 1 134 ? -5.570 7.995 12.890 1.00 93.06 134 GLU A O 1
ATOM 1003 N N . LEU A 1 135 ? -4.277 9.225 11.536 1.00 92.06 135 LEU A N 1
ATOM 1004 C CA . LEU A 1 135 ? -3.023 8.831 12.160 1.00 92.06 135 LEU A CA 1
ATOM 1005 C C . LEU A 1 135 ? -2.520 9.938 13.086 1.00 92.06 135 LEU A C 1
ATOM 1007 O O . LEU A 1 135 ? -2.431 11.090 12.650 1.00 92.06 135 LEU A O 1
ATOM 1011 N N . PRO A 1 136 ? -2.119 9.613 14.327 1.00 90.50 136 PRO A N 1
ATOM 1012 C CA . PRO A 1 136 ? -1.502 10.583 15.214 1.00 90.50 136 PRO A CA 1
ATOM 1013 C C . PRO A 1 136 ? -0.112 10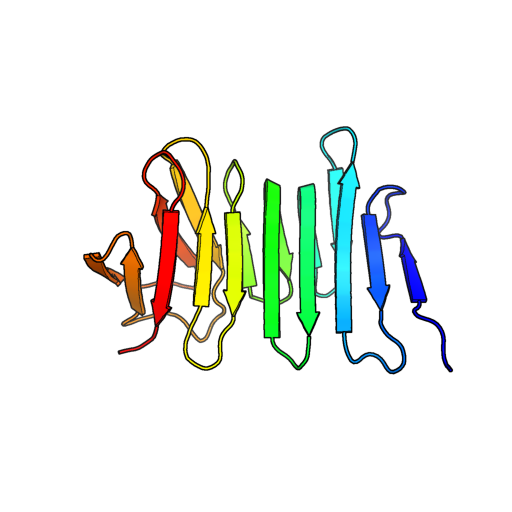.976 14.705 1.00 90.50 136 PRO A C 1
ATOM 1015 O O . PRO A 1 136 ? 0.513 10.272 13.912 1.00 90.50 136 PRO A O 1
ATOM 1018 N N . GLY A 1 137 ? 0.380 12.116 15.186 1.00 90.00 137 GLY A N 1
ATOM 1019 C CA . GLY A 1 137 ? 1.733 12.566 14.878 1.00 90.00 137 GLY A CA 1
ATOM 1020 C C . GLY A 1 137 ? 2.806 11.625 15.434 1.00 90.00 137 GLY A C 1
ATOM 1021 O O . GLY A 1 137 ? 2.665 11.068 16.523 1.00 90.00 137 GLY A O 1
ATOM 1022 N N . GLY A 1 138 ? 3.905 11.505 14.695 1.00 90.75 138 GLY A N 1
ATOM 1023 C CA . GLY A 1 138 ? 5.018 10.609 14.973 1.00 90.75 138 GLY A CA 1
ATOM 1024 C C . GLY A 1 138 ? 4.840 9.233 14.334 1.00 90.75 138 GLY A C 1
ATOM 1025 O O . GLY A 1 138 ? 4.015 9.022 13.443 1.00 90.75 138 GLY A O 1
ATOM 1026 N N . ARG A 1 139 ? 5.644 8.280 14.804 1.00 92.94 139 ARG A N 1
ATOM 1027 C CA . ARG A 1 139 ? 5.596 6.905 14.321 1.00 92.94 139 ARG A CA 1
ATOM 1028 C C . ARG A 1 139 ? 4.386 6.177 14.898 1.00 92.94 139 ARG A C 1
ATOM 1030 O O . ARG A 1 139 ? 4.228 6.097 16.113 1.00 92.94 139 ARG A O 1
ATOM 1037 N N . SER A 1 140 ? 3.601 5.583 14.010 1.00 92.88 140 SER A N 1
ATOM 1038 C CA . SER A 1 140 ? 2.441 4.759 14.332 1.00 92.88 140 SER A CA 1
ATOM 1039 C C . SER A 1 140 ? 2.547 3.392 13.668 1.00 92.88 140 SER A C 1
ATOM 1041 O O . SER A 1 140 ? 3.025 3.264 12.538 1.00 92.88 140 SER A O 1
ATOM 1043 N N . GLU A 1 141 ? 2.057 2.373 14.362 1.00 95.69 141 GLU A N 1
ATOM 1044 C CA . GLU A 1 141 ? 1.867 1.025 13.833 1.00 95.69 141 GLU A CA 1
ATOM 1045 C C . GLU A 1 141 ? 0.395 0.661 14.002 1.00 95.69 141 GLU A C 1
ATOM 1047 O O . GLU A 1 141 ? -0.215 0.973 15.031 1.00 95.69 141 GLU A O 1
ATOM 1052 N N . PHE A 1 142 ? -0.182 0.041 12.977 1.00 96.19 142 PHE A N 1
ATOM 1053 C CA . PHE A 1 142 ? -1.585 -0.340 12.990 1.00 96.19 142 PHE A CA 1
ATOM 1054 C C . PHE A 1 142 ? -1.823 -1.707 12.359 1.00 96.19 142 PHE A C 1
ATOM 1056 O O . PHE A 1 142 ? -1.082 -2.150 11.477 1.00 96.19 142 PHE A O 1
ATOM 1063 N N . THR A 1 143 ? -2.884 -2.371 12.808 1.00 97.50 143 THR A N 1
ATOM 1064 C CA . THR A 1 143 ? -3.388 -3.615 12.216 1.00 97.50 143 THR A CA 1
ATOM 1065 C C . THR A 1 143 ? -4.859 -3.470 11.864 1.00 97.50 143 THR A C 1
ATOM 1067 O O . THR A 1 143 ? -5.590 -2.747 12.536 1.00 97.50 143 THR A O 1
ATOM 1070 N N . ILE A 1 144 ? -5.288 -4.134 10.795 1.00 96.94 144 ILE A N 1
ATOM 1071 C CA . ILE A 1 144 ? -6.685 -4.179 10.357 1.00 96.94 144 ILE A CA 1
ATOM 1072 C C . ILE A 1 144 ? -7.030 -5.637 10.127 1.00 96.94 144 ILE A C 1
ATOM 1074 O O . ILE A 1 144 ? -6.403 -6.287 9.294 1.00 96.94 144 ILE A O 1
ATOM 1078 N N . GLU A 1 145 ? -8.011 -6.151 10.850 1.00 95.75 145 GLU A N 1
ATOM 1079 C CA . GLU A 1 145 ? -8.406 -7.560 10.795 1.00 95.75 145 GLU A CA 1
ATOM 1080 C C . GLU A 1 145 ? -9.927 -7.674 10.697 1.00 95.75 145 GLU A C 1
ATOM 1082 O O . GLU A 1 145 ? -10.648 -6.730 11.023 1.00 95.75 145 GLU A O 1
ATOM 1087 N N . ARG A 1 146 ? -10.427 -8.830 10.252 1.00 88.38 146 ARG A N 1
ATOM 1088 C CA . ARG A 1 146 ? -11.826 -9.199 10.516 1.00 88.38 146 ARG A CA 1
ATOM 1089 C C . ARG A 1 146 ? -11.939 -9.756 11.944 1.00 88.38 146 ARG A C 1
ATOM 1091 O O . ARG A 1 146 ? -10.916 -10.188 12.477 1.00 88.38 146 ARG A O 1
ATOM 1098 N N . PRO A 1 147 ? -13.129 -9.714 12.565 1.00 75.12 147 PRO A N 1
ATOM 1099 C CA . PRO A 1 147 ? -13.331 -10.179 13.933 1.00 75.12 147 PRO A CA 1
ATOM 1100 C C . PRO A 1 147 ? -13.021 -11.666 14.108 1.00 75.12 147 PRO A C 1
ATOM 1102 O O . PRO A 1 147 ? -13.167 -12.429 13.123 1.00 75.12 147 PRO A O 1
#

Radius of gyration: 15.43 Å; chains: 1; bounding box: 38×35×41 Å

pLDDT: mean 93.02, std 4.3, range [70.19, 97.94]

Foldseek 3Di:
DDQWDWDAQPDPQWIWIAHVPRQKIKIWGAAPWWDWGDDPFWTFTFHGKMWMAHPNKIKIWDAAGAWTGGHQWIKGDGHTKMWIDDPFFIKMKGAAAWDKMKIRQDQVQAAQKWKQKPNDTDGDGAHRRIDIDTDHHGMIIMTIGHD

Sequence (147 aa):
MASPTVELLGSPNAFRLTSPGGRAVDYVVTAPGPTSAQADDFRFSGQHGVARLRDGRVSVSLVDGAEVRCRQIGVFGKGQVSLTQTTTGFTGTADGLQRDIYLLLGREWTSDLVLTLNGKRERLDSPNGILAIELPGGRSEFTIERP